Protein AF-A0AAF0U7G6-F1 (afdb_monomer_lite)

Secondary structure (DSSP, 8-state):
--EE-----------------------------S-HHHHHHHHHHHHS--SSPP---EE--TTSSHHHHHHHHHH-HHHHHH-S---------------

InterPro domains:
  IPR002182 NB-ARC [PF00931] (36-97)
  IPR027417 P-loop containing nucleoside triphosphate hydrolase [G3DSA:3.40.50.300] (12-99)
  IPR027417 P-loop containing nucleoside triphosphate hydrolase [SSF52540] (26-96)

Radius of gyration: 16.97 Å; chains: 1; bounding box: 38×44×49 Å

pLDDT: mean 76.16, std 20.03, range [39.12, 95.25]

Sequence (99 aa):
MLIKFNTHGSKSAELARISSSPEKSTIEENTIVGMEDDFNTILDRLTAQTHELIVIPIIGMGGIGKTTLARKVYGDSFIRSRFDKHAWVTISEEYTNAS

Organism: Solanum verrucosum (NCBI:txid315347)

Structure (mmCIF, N/CA/C/O backbone):
data_AF-A0AAF0U7G6-F1
#
_entry.id   AF-A0AAF0U7G6-F1
#
loop_
_atom_site.group_PDB
_atom_site.id
_atom_site.type_symbol
_atom_site.label_atom_id
_atom_site.label_alt_id
_atom_site.label_comp_id
_atom_site.label_asym_id
_atom_site.label_entity_id
_atom_site.label_seq_id
_atom_site.pdbx_PDB_ins_code
_atom_site.Cartn_x
_atom_site.Cartn_y
_atom_site.Cartn_z
_atom_site.occupancy
_atom_site.B_iso_or_equiv
_atom_site.auth_seq_id
_atom_site.auth_comp_id
_atom_site.auth_asym_id
_atom_site.auth_atom_id
_atom_site.pdbx_PDB_model_num
ATOM 1 N N . MET A 1 1 ? 2.208 -14.052 1.228 1.00 48.75 1 MET A N 1
ATOM 2 C CA . MET A 1 1 ? 3.584 -13.586 0.924 1.00 48.75 1 MET A CA 1
ATOM 3 C C . MET A 1 1 ? 3.815 -12.261 1.633 1.00 48.75 1 MET A C 1
ATOM 5 O O . MET A 1 1 ? 2.859 -11.517 1.800 1.00 48.75 1 MET A O 1
ATOM 9 N N . LEU A 1 2 ? 5.047 -12.013 2.079 1.00 63.97 2 LEU A N 1
ATOM 10 C CA . LEU A 1 2 ? 5.455 -10.839 2.852 1.00 63.97 2 LEU A CA 1
ATOM 11 C C . LEU A 1 2 ? 6.334 -9.930 1.985 1.00 63.97 2 LEU A C 1
ATOM 13 O O . LEU A 1 2 ? 7.296 -10.439 1.412 1.00 63.97 2 LEU A O 1
ATOM 17 N N . ILE A 1 3 ? 6.046 -8.627 1.910 1.00 72.75 3 ILE A N 1
ATOM 18 C CA . ILE A 1 3 ? 6.970 -7.666 1.288 1.00 72.75 3 ILE A CA 1
ATOM 19 C C . ILE A 1 3 ? 7.968 -7.224 2.357 1.00 72.75 3 ILE A C 1
ATOM 21 O O . ILE A 1 3 ? 7.573 -6.678 3.392 1.00 72.75 3 ILE A O 1
ATOM 25 N N . LYS A 1 4 ? 9.251 -7.525 2.127 1.00 68.44 4 LYS A N 1
ATOM 26 C CA . LYS A 1 4 ? 10.370 -7.136 2.991 1.00 68.44 4 LYS A CA 1
ATOM 27 C C . LYS A 1 4 ? 11.170 -6.043 2.298 1.00 68.44 4 LYS A C 1
ATOM 29 O O . LYS A 1 4 ? 11.834 -6.324 1.307 1.00 68.44 4 LYS A O 1
ATOM 34 N N . PHE A 1 5 ? 11.172 -4.843 2.863 1.00 67.06 5 PHE A N 1
ATOM 35 C CA . PHE A 1 5 ? 12.078 -3.796 2.400 1.00 67.06 5 PHE A CA 1
ATOM 36 C C . PHE A 1 5 ? 13.521 -4.095 2.809 1.00 67.06 5 PHE A C 1
ATOM 38 O O . PHE A 1 5 ? 13.785 -4.331 3.992 1.00 67.06 5 PHE A O 1
ATOM 45 N N . ASN A 1 6 ? 14.448 -4.021 1.852 1.00 46.84 6 ASN A N 1
ATOM 46 C CA . ASN A 1 6 ? 15.886 -4.135 2.084 1.00 46.84 6 ASN A CA 1
ATOM 47 C C . ASN A 1 6 ? 16.601 -2.895 1.515 1.00 46.84 6 ASN A C 1
ATOM 49 O O . ASN A 1 6 ? 16.378 -2.524 0.368 1.00 46.84 6 ASN A O 1
ATOM 53 N N . THR A 1 7 ? 17.455 -2.243 2.310 1.00 46.25 7 THR A N 1
ATOM 54 C CA . THR A 1 7 ? 18.223 -1.063 1.872 1.00 46.25 7 THR A CA 1
ATOM 55 C C . THR A 1 7 ? 19.378 -1.481 0.967 1.00 46.25 7 THR A C 1
ATOM 57 O O . THR A 1 7 ? 20.290 -2.164 1.425 1.00 46.25 7 THR A O 1
ATOM 60 N N . HIS A 1 8 ? 19.415 -0.976 -0.268 1.00 46.06 8 HIS A N 1
ATOM 61 C CA . HIS A 1 8 ? 20.665 -0.804 -1.009 1.00 46.06 8 HIS A CA 1
ATOM 62 C C . HIS A 1 8 ? 20.686 0.546 -1.734 1.00 46.06 8 HIS A C 1
ATOM 64 O O . HIS A 1 8 ? 19.925 0.772 -2.666 1.00 46.06 8 HIS A O 1
ATOM 70 N N . GLY A 1 9 ? 21.623 1.408 -1.324 1.00 41.91 9 GLY A N 1
ATOM 71 C CA . GLY A 1 9 ? 22.152 2.497 -2.151 1.00 41.91 9 GLY A CA 1
ATOM 72 C C . GLY A 1 9 ? 21.443 3.844 -2.035 1.00 41.91 9 GLY A C 1
ATOM 73 O O . GLY A 1 9 ? 20.506 4.144 -2.762 1.00 41.91 9 GLY A O 1
ATOM 74 N N . SER A 1 10 ? 21.975 4.693 -1.162 1.00 47.88 10 SER A N 1
ATOM 75 C CA . SER A 1 10 ? 21.655 6.111 -1.008 1.00 47.88 10 SER A CA 1
ATOM 76 C C . SER A 1 10 ? 21.863 6.904 -2.305 1.00 47.88 10 SER A C 1
ATOM 78 O O . SER A 1 10 ? 22.935 6.841 -2.907 1.00 47.88 10 SER A O 1
ATOM 80 N N . LYS A 1 11 ? 20.912 7.777 -2.652 1.00 42.09 11 LYS A N 1
ATOM 81 C CA . LYS A 1 11 ? 21.211 9.027 -3.365 1.00 42.09 11 LYS A CA 1
ATOM 82 C C . LYS A 1 11 ? 20.589 10.193 -2.601 1.00 42.09 11 LYS A C 1
ATOM 84 O O . LYS A 1 11 ? 19.379 10.268 -2.431 1.00 42.09 11 LYS A O 1
ATOM 89 N N . SER A 1 12 ? 21.476 11.038 -2.082 1.00 48.41 12 SER A N 1
ATOM 90 C CA . SER A 1 12 ? 21.173 12.292 -1.395 1.00 48.41 12 SER A CA 1
ATOM 91 C C . SER A 1 12 ? 20.591 13.294 -2.392 1.00 48.41 12 SER A C 1
ATOM 93 O O . SER A 1 12 ? 21.148 13.442 -3.480 1.00 48.41 12 SER A O 1
ATOM 95 N N . ALA A 1 13 ? 19.515 13.987 -2.022 1.00 42.53 13 ALA A N 1
ATOM 96 C CA . ALA A 1 13 ? 19.029 15.158 -2.740 1.00 42.53 13 ALA A CA 1
ATOM 97 C C . ALA A 1 13 ? 18.939 16.347 -1.775 1.00 42.53 13 ALA A C 1
ATOM 99 O O . ALA A 1 13 ? 18.477 16.233 -0.641 1.00 42.53 13 ALA A O 1
ATOM 100 N N . GLU A 1 14 ? 19.480 17.456 -2.258 1.00 39.59 14 GLU A N 1
ATOM 101 C CA . GLU A 1 14 ? 19.783 18.713 -1.588 1.00 39.59 14 GLU A CA 1
ATOM 102 C C . GLU A 1 14 ? 18.527 19.561 -1.304 1.00 39.59 14 GLU A C 1
ATOM 104 O O . GLU A 1 14 ? 17.520 19.478 -2.004 1.00 39.59 14 GLU A O 1
ATOM 109 N N . LEU A 1 15 ? 18.597 20.361 -0.237 1.00 49.41 15 LEU A N 1
ATOM 110 C CA . LEU A 1 15 ? 17.511 21.142 0.362 1.00 49.41 15 LEU A CA 1
ATOM 111 C C . LEU A 1 15 ? 17.081 22.338 -0.507 1.00 49.41 15 LEU A C 1
ATOM 113 O O . LEU A 1 15 ? 17.886 23.232 -0.758 1.00 49.41 15 LEU A O 1
ATOM 117 N N . ALA A 1 16 ? 15.784 22.459 -0.806 1.00 39.69 16 ALA A N 1
ATOM 118 C CA . ALA A 1 16 ? 15.174 23.729 -1.209 1.00 39.69 16 ALA A CA 1
ATOM 119 C C . ALA A 1 16 ? 14.021 24.093 -0.259 1.00 39.69 16 ALA A C 1
ATOM 121 O O . ALA A 1 16 ? 13.090 23.324 -0.034 1.00 39.69 16 ALA A O 1
ATOM 122 N N . ARG A 1 17 ? 14.147 25.271 0.357 1.00 51.59 17 ARG A N 1
ATOM 123 C CA . ARG A 1 17 ? 13.246 25.853 1.362 1.00 51.59 17 ARG A CA 1
ATOM 124 C C . ARG A 1 17 ? 11.902 26.227 0.728 1.00 51.59 17 ARG A C 1
ATOM 126 O O . ARG A 1 17 ? 11.914 26.874 -0.314 1.00 51.59 17 ARG A O 1
ATOM 133 N N . ILE A 1 18 ? 10.775 25.940 1.387 1.00 43.66 18 ILE A N 1
ATOM 134 C CA . ILE A 1 18 ? 9.461 26.482 0.995 1.00 43.66 18 ILE A CA 1
ATOM 135 C C . ILE A 1 18 ? 8.732 27.053 2.219 1.00 43.66 18 ILE A C 1
ATOM 137 O O . ILE A 1 18 ? 8.716 26.463 3.299 1.00 43.66 18 ILE A O 1
ATOM 141 N N . SER A 1 19 ? 8.202 28.262 2.024 1.00 45.88 19 SER A N 1
ATOM 142 C CA . SER A 1 19 ? 7.528 29.139 2.979 1.00 45.88 19 SER A CA 1
ATOM 143 C C . SER A 1 19 ? 6.134 28.654 3.388 1.00 45.88 19 SER A C 1
ATOM 145 O O . SER A 1 19 ? 5.416 28.044 2.602 1.00 45.88 19 SER A O 1
ATOM 147 N N . SER A 1 20 ? 5.729 29.011 4.606 1.00 53.47 20 SER A N 1
ATOM 148 C CA . SER A 1 20 ? 4.441 28.692 5.227 1.00 53.47 20 SER A CA 1
ATOM 149 C C . SER A 1 20 ? 3.241 29.402 4.578 1.00 53.47 20 SER A C 1
ATOM 151 O O . SER A 1 20 ? 3.157 30.629 4.640 1.00 53.47 20 SER A O 1
ATOM 153 N N . SER A 1 21 ? 2.270 28.637 4.069 1.00 50.00 21 SER A N 1
ATOM 154 C CA . SER A 1 21 ? 0.869 29.059 3.897 1.00 50.00 21 SER A CA 1
ATOM 155 C C . SER A 1 21 ? -0.058 27.829 3.963 1.00 50.00 21 SER A C 1
ATOM 157 O O . SER A 1 21 ? 0.332 26.772 3.459 1.00 50.00 21 SER A O 1
ATOM 159 N N . PRO A 1 22 ? -1.248 27.892 4.595 1.00 49.38 22 PRO A N 1
ATOM 160 C CA . PRO A 1 22 ? -2.132 26.744 4.746 1.00 49.38 22 PRO A CA 1
ATOM 161 C C . PRO A 1 22 ? -3.073 26.648 3.539 1.00 49.38 22 PRO A C 1
ATOM 163 O O . PRO A 1 22 ? -4.245 27.003 3.621 1.00 49.38 22 PRO A O 1
ATOM 166 N N . GLU A 1 23 ? -2.568 26.151 2.413 1.00 39.12 23 GLU A N 1
ATOM 167 C CA . GLU A 1 23 ? -3.407 25.795 1.269 1.00 39.12 23 GLU A CA 1
ATOM 168 C C . GLU A 1 23 ? -3.315 24.297 0.987 1.00 39.12 23 GLU A C 1
ATOM 170 O O . GLU A 1 23 ? -2.236 23.733 0.827 1.00 39.12 23 GLU A O 1
ATOM 175 N N . LYS A 1 24 ? -4.500 23.671 1.002 1.00 42.75 24 LYS A N 1
ATOM 176 C CA . LYS A 1 24 ? -4.869 22.358 0.461 1.00 42.75 24 LYS A CA 1
ATOM 177 C C . LYS A 1 24 ? -3.722 21.700 -0.310 1.00 42.75 24 LYS A C 1
ATOM 179 O O . LYS A 1 24 ? -3.509 22.014 -1.479 1.00 42.75 24 LYS A O 1
ATOM 184 N N . SER A 1 25 ? -3.018 20.772 0.340 1.00 41.75 25 SER A N 1
ATOM 185 C CA . SER A 1 25 ? -1.992 19.964 -0.309 1.00 41.75 25 SER A CA 1
ATOM 186 C C . SER A 1 25 ? -2.658 19.092 -1.369 1.00 41.75 25 SER A C 1
ATOM 188 O O . SER A 1 25 ? -3.116 17.976 -1.126 1.00 41.75 25 SER A O 1
ATOM 190 N N . THR A 1 26 ? -2.747 19.634 -2.580 1.00 42.25 26 THR A N 1
ATOM 191 C CA . THR A 1 26 ? -2.729 18.829 -3.791 1.00 42.25 26 THR A CA 1
ATOM 192 C C . THR A 1 26 ? -1.502 17.957 -3.614 1.00 42.25 26 THR A C 1
ATOM 194 O O . THR A 1 26 ? -0.397 18.482 -3.538 1.00 42.25 26 THR A O 1
ATOM 197 N N . ILE A 1 27 ? -1.730 16.673 -3.339 1.00 54.84 27 ILE A N 1
ATOM 198 C CA . ILE A 1 27 ? -0.686 15.684 -3.106 1.00 54.84 27 ILE A CA 1
ATOM 199 C C . ILE A 1 27 ? 0.141 15.707 -4.382 1.00 54.84 27 ILE A C 1
ATOM 201 O O . ILE A 1 27 ? -0.267 15.130 -5.388 1.00 54.84 27 ILE A O 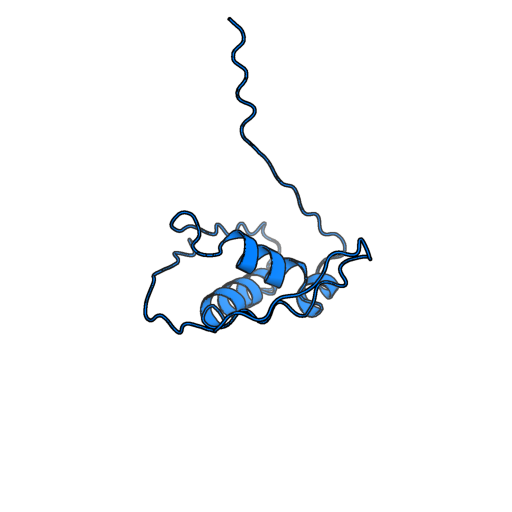1
ATOM 205 N N . GLU A 1 28 ? 1.226 16.479 -4.357 1.00 49.12 28 GLU A N 1
ATOM 206 C CA . GLU A 1 28 ? 2.240 16.489 -5.394 1.00 49.12 28 GLU A CA 1
ATOM 207 C C . GLU A 1 28 ? 2.569 15.030 -5.663 1.00 49.12 28 GLU A C 1
ATOM 209 O O . GLU A 1 28 ? 2.674 14.241 -4.717 1.00 49.12 28 GLU A O 1
ATOM 214 N N . GLU A 1 29 ? 2.613 14.659 -6.942 1.00 55.12 29 GLU A N 1
ATOM 215 C CA . GLU A 1 29 ? 2.964 13.320 -7.386 1.00 55.12 29 GLU A CA 1
ATOM 216 C C . GLU A 1 29 ? 4.171 12.847 -6.582 1.00 55.12 29 GLU A C 1
ATOM 218 O O . GLU A 1 29 ? 5.302 13.289 -6.793 1.00 55.12 29 GLU A O 1
ATOM 223 N N . ASN A 1 30 ? 3.887 11.987 -5.598 1.00 57.66 30 ASN A N 1
ATOM 224 C CA . ASN A 1 30 ? 4.858 11.413 -4.689 1.00 57.66 30 ASN A CA 1
ATOM 225 C C . ASN A 1 30 ? 5.714 10.495 -5.557 1.00 57.66 30 ASN A C 1
ATOM 227 O O . ASN A 1 30 ? 5.446 9.296 -5.701 1.00 57.66 30 ASN A O 1
ATOM 231 N N . THR A 1 31 ? 6.698 11.095 -6.217 1.00 64.19 31 THR A N 1
ATOM 232 C CA . THR A 1 31 ? 7.646 10.426 -7.089 1.00 64.19 31 THR A CA 1
ATOM 233 C C . THR A 1 31 ? 8.528 9.592 -6.176 1.00 64.19 31 THR A C 1
ATOM 235 O O . THR A 1 31 ? 9.578 10.019 -5.713 1.00 64.19 31 THR A O 1
ATOM 238 N N . ILE A 1 32 ? 8.027 8.414 -5.807 1.00 68.69 32 ILE A N 1
ATOM 239 C CA . ILE A 1 32 ? 8.812 7.416 -5.095 1.00 68.69 32 ILE A CA 1
ATOM 240 C C . ILE A 1 32 ? 9.808 6.863 -6.099 1.00 68.69 32 ILE A C 1
ATOM 242 O O . ILE A 1 32 ? 9.377 6.235 -7.065 1.00 68.69 32 ILE A O 1
ATOM 246 N N . VAL A 1 33 ? 11.084 7.127 -5.831 1.00 76.06 33 VAL A N 1
ATOM 247 C CA . VAL A 1 33 ? 12.242 6.574 -6.533 1.00 76.06 33 VAL A CA 1
ATOM 248 C C . VAL A 1 33 ? 12.822 5.446 -5.683 1.00 76.06 33 VAL A C 1
ATOM 250 O O . VAL A 1 33 ? 12.961 5.604 -4.469 1.00 76.06 33 VAL A O 1
ATOM 253 N N . GLY A 1 34 ? 13.174 4.321 -6.298 1.00 83.88 34 GLY A N 1
ATOM 254 C CA . GLY A 1 34 ? 13.826 3.191 -5.629 1.00 83.88 34 GLY A CA 1
ATOM 255 C C . GLY A 1 34 ? 12.877 2.239 -4.893 1.00 83.88 34 GLY A C 1
ATOM 256 O O . GLY A 1 34 ? 13.339 1.438 -4.088 1.00 83.88 34 GLY A O 1
ATOM 257 N N . MET A 1 35 ? 11.566 2.324 -5.143 1.00 89.56 35 MET A N 1
ATOM 258 C CA . MET A 1 35 ? 10.571 1.340 -4.670 1.00 89.56 35 MET A CA 1
ATOM 259 C C . MET A 1 35 ? 9.646 0.873 -5.802 1.00 89.56 35 MET A C 1
ATOM 261 O O . MET A 1 35 ? 8.530 0.423 -5.549 1.00 89.56 35 MET A O 1
ATOM 265 N N . GLU A 1 36 ? 10.059 1.034 -7.058 1.00 91.00 36 GLU A N 1
ATOM 266 C CA . GLU A 1 36 ? 9.266 0.675 -8.233 1.00 91.00 36 GLU A CA 1
ATOM 267 C C . GLU A 1 36 ? 8.940 -0.820 -8.244 1.00 91.00 36 GLU A C 1
ATOM 269 O O . GLU A 1 36 ? 7.795 -1.189 -8.491 1.00 91.00 36 GLU A O 1
ATOM 274 N N . ASP A 1 37 ? 9.904 -1.672 -7.893 1.00 91.00 37 ASP A N 1
ATOM 275 C CA . ASP A 1 37 ? 9.710 -3.124 -7.851 1.00 91.00 37 ASP A CA 1
ATOM 276 C C . ASP A 1 37 ? 8.689 -3.533 -6.779 1.00 91.00 37 ASP A C 1
ATOM 278 O O . ASP A 1 37 ? 7.784 -4.333 -7.041 1.00 91.00 37 ASP A O 1
ATOM 282 N N . ASP A 1 38 ? 8.779 -2.940 -5.585 1.00 93.00 38 ASP A N 1
ATOM 283 C CA . ASP A 1 38 ? 7.820 -3.181 -4.503 1.00 93.00 38 ASP A CA 1
ATOM 284 C C . ASP A 1 38 ? 6.427 -2.647 -4.870 1.00 93.00 38 ASP A C 1
ATOM 286 O O . ASP A 1 38 ? 5.418 -3.306 -4.614 1.00 93.00 38 ASP A O 1
ATOM 290 N N . PHE A 1 39 ? 6.357 -1.476 -5.509 1.00 93.06 39 PHE A N 1
ATOM 291 C CA . PHE A 1 39 ? 5.109 -0.894 -6.000 1.00 93.06 39 PHE A CA 1
ATOM 292 C C . PHE A 1 39 ? 4.435 -1.801 -7.033 1.00 93.06 39 PHE A C 1
ATOM 294 O O . PHE A 1 39 ? 3.267 -2.154 -6.861 1.00 93.06 39 PHE A O 1
ATOM 301 N N . ASN A 1 40 ? 5.176 -2.233 -8.056 1.00 92.75 40 ASN A N 1
ATOM 302 C CA . ASN A 1 40 ? 4.672 -3.123 -9.102 1.00 92.75 40 ASN A CA 1
ATOM 303 C C . ASN A 1 40 ? 4.241 -4.476 -8.520 1.00 92.75 40 ASN A C 1
ATOM 305 O O . ASN A 1 40 ? 3.171 -4.979 -8.847 1.00 92.75 40 ASN A O 1
ATOM 309 N N . THR A 1 41 ? 4.993 -5.014 -7.554 1.00 94.31 41 THR A N 1
ATOM 310 C CA . THR A 1 41 ? 4.621 -6.254 -6.853 1.00 94.31 41 THR A CA 1
ATOM 311 C C . THR A 1 41 ? 3.277 -6.134 -6.128 1.00 94.31 41 THR A C 1
ATOM 313 O O . THR A 1 41 ? 2.499 -7.093 -6.090 1.00 94.31 41 THR A O 1
ATOM 316 N N . ILE A 1 42 ? 2.981 -4.979 -5.521 1.00 94.56 42 ILE A N 1
ATOM 317 C CA . ILE A 1 42 ? 1.678 -4.733 -4.888 1.00 94.56 42 ILE A CA 1
ATOM 318 C C . ILE A 1 42 ? 0.588 -4.575 -5.954 1.00 94.56 42 ILE A C 1
ATOM 320 O O . ILE A 1 42 ? -0.490 -5.152 -5.803 1.00 94.56 42 ILE A O 1
ATOM 324 N N . LEU A 1 43 ? 0.870 -3.833 -7.027 1.00 93.00 43 LEU A N 1
ATOM 325 C CA . LEU A 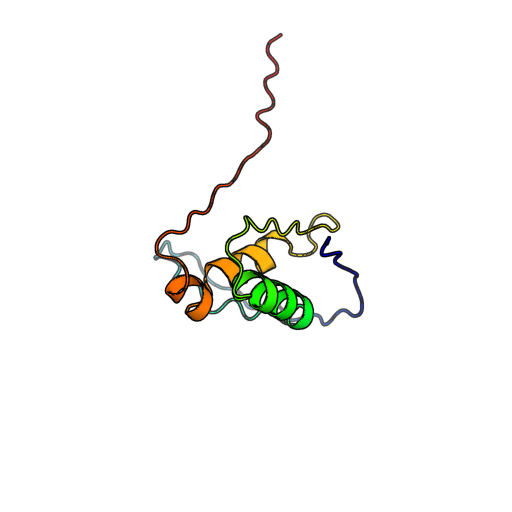1 43 ? -0.054 -3.579 -8.133 1.00 93.00 43 LEU A CA 1
ATOM 326 C C . LEU A 1 43 ? -0.526 -4.882 -8.795 1.00 93.00 43 LEU A C 1
ATOM 328 O O . LEU A 1 43 ? -1.731 -5.107 -8.933 1.00 93.00 43 LEU A O 1
ATOM 332 N N . ASP A 1 44 ? 0.405 -5.778 -9.119 1.00 93.25 44 ASP A N 1
ATOM 333 C CA . ASP A 1 44 ? 0.117 -7.077 -9.735 1.00 93.25 44 ASP A CA 1
ATOM 334 C C . ASP A 1 44 ? -0.784 -7.937 -8.844 1.00 93.25 44 ASP A C 1
ATOM 336 O O . ASP A 1 44 ? -1.711 -8.597 -9.311 1.00 93.25 44 ASP A O 1
ATOM 340 N N . ARG A 1 45 ? -0.564 -7.896 -7.525 1.00 91.75 45 ARG A N 1
ATOM 341 C CA . ARG A 1 45 ? -1.384 -8.637 -6.558 1.00 91.75 45 ARG A CA 1
ATOM 342 C C . ARG A 1 45 ? -2.784 -8.064 -6.424 1.00 91.75 45 ARG A C 1
ATOM 344 O O . ARG A 1 45 ? -3.736 -8.833 -6.383 1.00 91.75 45 ARG A O 1
ATOM 351 N N . LEU A 1 46 ? -2.912 -6.741 -6.344 1.00 91.81 46 LEU A N 1
ATOM 352 C CA . LEU A 1 46 ? -4.211 -6.071 -6.238 1.00 91.81 46 LEU A CA 1
ATOM 353 C C . LEU A 1 46 ? -5.049 -6.209 -7.511 1.00 91.81 46 LEU A C 1
ATOM 355 O O . LEU A 1 46 ? -6.266 -6.063 -7.457 1.00 91.81 46 LEU A O 1
ATOM 359 N N . THR A 1 47 ? -4.409 -6.481 -8.647 1.00 90.12 47 THR A N 1
ATOM 360 C CA . THR A 1 47 ? -5.082 -6.620 -9.942 1.00 90.12 47 THR A CA 1
ATOM 361 C C . THR A 1 47 ? -5.184 -8.052 -10.448 1.00 90.12 47 THR A C 1
ATOM 363 O O . THR A 1 47 ? -5.782 -8.274 -11.507 1.00 90.12 47 THR A O 1
ATOM 366 N N . ALA A 1 48 ? -4.682 -9.020 -9.678 1.00 88.31 48 ALA A N 1
ATOM 367 C CA . ALA A 1 48 ? -4.904 -10.433 -9.923 1.00 88.31 48 ALA A CA 1
ATOM 368 C C . ALA A 1 48 ? -6.410 -10.734 -9.896 1.00 88.31 48 ALA A C 1
ATOM 370 O O . ALA A 1 48 ? -7.118 -10.370 -8.958 1.00 88.31 48 ALA A O 1
ATOM 371 N N . GLN A 1 49 ? -6.910 -11.409 -10.932 1.00 80.31 49 GLN A N 1
ATOM 372 C CA . GLN A 1 49 ? -8.310 -11.827 -10.998 1.00 80.31 49 GLN A CA 1
ATOM 373 C C . GLN A 1 49 ? -8.526 -13.022 -10.066 1.00 80.31 49 GLN A C 1
ATOM 375 O O . GLN A 1 49 ? -8.368 -14.174 -10.462 1.00 80.31 49 GLN A O 1
ATOM 380 N N . THR A 1 50 ? -8.852 -12.734 -8.810 1.00 84.50 50 THR A N 1
ATOM 381 C CA . THR A 1 50 ? -9.242 -13.726 -7.808 1.00 84.50 50 THR A CA 1
ATOM 382 C C . THR A 1 50 ? -10.485 -13.257 -7.061 1.00 84.50 50 THR A C 1
ATOM 384 O O . THR A 1 50 ? -10.695 -12.061 -6.870 1.00 84.50 50 THR A O 1
ATOM 387 N N . HIS A 1 51 ? -11.316 -14.211 -6.646 1.00 82.75 51 HIS A N 1
ATOM 388 C CA . HIS A 1 51 ? -12.479 -13.959 -5.793 1.00 82.75 51 HIS A CA 1
ATOM 389 C C . HIS A 1 51 ? -12.143 -14.044 -4.297 1.00 82.75 51 HIS A C 1
ATOM 391 O O . HIS A 1 51 ? -13.015 -13.843 -3.454 1.00 82.75 51 HIS A O 1
ATOM 397 N N . GLU A 1 52 ? -10.895 -14.360 -3.957 1.00 88.25 52 GLU A N 1
ATOM 398 C CA . GLU A 1 52 ? -10.445 -14.507 -2.577 1.00 88.25 52 GLU A CA 1
ATOM 399 C C . GLU A 1 52 ? -10.000 -13.174 -1.966 1.00 88.25 52 GLU A C 1
ATOM 401 O O . GLU A 1 52 ? -9.507 -12.272 -2.646 1.00 88.25 52 GLU A O 1
ATOM 406 N N . LEU A 1 53 ? -10.126 -13.073 -0.641 1.00 89.75 53 LEU A N 1
ATOM 407 C CA . LEU A 1 53 ? -9.588 -11.950 0.118 1.00 89.75 53 LEU A CA 1
ATOM 408 C C . LEU A 1 53 ? -8.052 -11.983 0.094 1.00 89.75 53 LEU A C 1
ATOM 410 O O . LEU A 1 53 ? -7.435 -12.932 0.579 1.00 89.75 53 LEU A O 1
ATOM 414 N N . ILE A 1 54 ? -7.431 -10.906 -0.390 1.00 89.44 54 ILE A N 1
ATOM 415 C CA . ILE A 1 54 ? -5.972 -10.754 -0.411 1.00 89.44 54 ILE A CA 1
ATOM 416 C C . ILE A 1 54 ? -5.526 -9.810 0.710 1.00 89.44 54 ILE A C 1
ATOM 418 O O . ILE A 1 54 ? -5.994 -8.679 0.815 1.00 89.44 54 ILE A O 1
ATOM 422 N N . VAL A 1 55 ? -4.547 -10.251 1.505 1.00 92.94 55 VAL A N 1
ATOM 423 C CA . VAL A 1 55 ? -3.856 -9.418 2.501 1.00 92.94 55 VAL A CA 1
ATOM 424 C C . VAL A 1 55 ? -2.396 -9.236 2.085 1.00 92.94 55 VAL A C 1
ATOM 426 O O . VAL A 1 55 ? -1.676 -10.217 1.881 1.00 92.94 55 VAL A O 1
ATOM 429 N N . ILE A 1 56 ? -1.949 -7.981 1.972 1.00 93.62 56 ILE A N 1
ATOM 430 C CA . ILE A 1 56 ? -0.583 -7.620 1.559 1.00 93.62 56 ILE A CA 1
ATOM 431 C C . ILE A 1 56 ? 0.124 -6.878 2.706 1.00 93.62 56 ILE A C 1
ATOM 433 O O . ILE A 1 56 ? -0.020 -5.663 2.836 1.00 93.62 56 ILE A O 1
ATOM 437 N N . PRO A 1 57 ? 0.882 -7.582 3.565 1.00 93.88 57 PRO A N 1
ATOM 438 C CA . PRO A 1 57 ? 1.639 -6.946 4.636 1.00 93.88 57 PRO A CA 1
ATOM 439 C C . PRO A 1 57 ? 2.923 -6.291 4.106 1.00 93.88 57 PRO A C 1
ATOM 441 O O . PRO A 1 57 ? 3.694 -6.903 3.360 1.00 93.88 57 PRO A O 1
ATOM 444 N N . ILE A 1 58 ? 3.174 -5.063 4.561 1.00 94.06 58 ILE A N 1
ATOM 445 C CA . ILE A 1 58 ? 4.360 -4.269 4.237 1.00 94.06 58 ILE A CA 1
ATOM 446 C C . ILE A 1 58 ? 5.251 -4.190 5.484 1.00 94.06 58 ILE A C 1
ATOM 448 O O . ILE A 1 58 ? 4.889 -3.535 6.463 1.00 94.06 58 ILE A O 1
ATOM 452 N N . ILE A 1 59 ? 6.416 -4.846 5.465 1.00 91.56 59 ILE A N 1
ATOM 453 C CA . ILE A 1 59 ? 7.292 -4.978 6.640 1.00 91.56 59 ILE A CA 1
ATOM 454 C C . ILE A 1 59 ? 8.691 -4.431 6.355 1.00 91.56 59 ILE A C 1
ATOM 456 O O . ILE A 1 59 ? 9.266 -4.621 5.288 1.00 91.56 59 ILE A O 1
ATOM 460 N N . GLY A 1 60 ? 9.253 -3.746 7.349 1.00 91.12 60 GLY A N 1
ATOM 461 C CA . GLY A 1 60 ? 10.575 -3.139 7.275 1.00 91.12 60 GLY A CA 1
ATOM 462 C C . GLY A 1 60 ? 10.848 -2.228 8.466 1.00 91.12 60 GLY A C 1
ATOM 463 O O . GLY A 1 60 ? 9.942 -1.918 9.248 1.00 91.12 60 GLY A O 1
ATOM 464 N N . MET A 1 61 ? 12.093 -1.775 8.580 1.00 94.44 61 MET A N 1
ATOM 465 C CA . MET A 1 61 ? 12.569 -0.895 9.652 1.00 94.44 61 MET A CA 1
ATOM 466 C C . MET A 1 61 ? 11.746 0.399 9.784 1.00 94.44 61 MET A C 1
ATOM 468 O O . MET A 1 61 ? 11.038 0.825 8.863 1.00 94.44 61 MET A O 1
ATOM 472 N N . GLY A 1 62 ? 11.817 1.040 10.952 1.00 92.06 62 GLY A N 1
ATOM 473 C CA . GLY A 1 62 ? 11.287 2.393 11.142 1.00 92.06 62 GLY A CA 1
ATOM 474 C C . GLY A 1 62 ? 11.896 3.368 10.126 1.00 92.06 62 GLY A C 1
ATOM 475 O O . GLY A 1 62 ? 13.058 3.232 9.762 1.00 92.06 62 GLY A O 1
ATOM 476 N N . GLY A 1 63 ? 11.102 4.309 9.612 1.00 90.94 63 GLY A N 1
ATOM 477 C CA . GLY A 1 63 ? 11.584 5.326 8.666 1.00 90.94 63 GLY A CA 1
ATOM 478 C C . GLY A 1 63 ? 11.861 4.858 7.228 1.00 90.94 63 GLY A C 1
ATOM 479 O O . GLY A 1 63 ? 12.077 5.704 6.373 1.00 90.94 63 GLY A O 1
ATOM 480 N N . ILE A 1 64 ? 11.774 3.559 6.909 1.00 90.69 64 ILE A N 1
ATOM 481 C CA . ILE A 1 64 ? 12.096 3.027 5.563 1.00 90.69 64 ILE A CA 1
ATOM 482 C C . ILE A 1 64 ? 11.086 3.409 4.458 1.00 90.69 64 ILE A C 1
ATOM 484 O O . ILE A 1 64 ? 11.263 3.046 3.306 1.00 90.69 64 ILE A O 1
ATOM 488 N N . GLY A 1 65 ? 9.995 4.106 4.797 1.00 92.06 65 GLY A N 1
ATOM 489 C CA . GLY A 1 65 ? 8.998 4.557 3.817 1.00 92.06 65 GLY A CA 1
ATOM 490 C C . GLY A 1 65 ? 7.832 3.596 3.543 1.00 92.06 65 GLY A C 1
ATOM 491 O O . GLY A 1 65 ? 7.127 3.770 2.555 1.00 92.06 65 GLY A O 1
ATOM 492 N N . LYS A 1 66 ? 7.546 2.636 4.436 1.00 94.38 66 LYS A N 1
ATOM 493 C CA . LYS A 1 66 ? 6.386 1.717 4.319 1.00 94.38 66 LYS A CA 1
ATOM 494 C C . LYS A 1 66 ? 5.062 2.441 4.047 1.00 94.38 66 LYS A C 1
ATOM 496 O O . LYS A 1 66 ? 4.343 2.113 3.108 1.00 94.38 66 LYS A O 1
ATOM 501 N N . THR A 1 67 ? 4.754 3.446 4.868 1.00 93.75 67 THR A N 1
ATOM 502 C CA . THR A 1 67 ? 3.533 4.252 4.736 1.00 93.75 67 THR A CA 1
ATOM 503 C C . THR A 1 67 ? 3.544 5.069 3.447 1.00 93.75 67 THR A C 1
ATOM 505 O O . THR A 1 67 ? 2.491 5.277 2.852 1.00 93.75 67 THR A O 1
ATOM 508 N N . THR A 1 68 ? 4.722 5.495 2.983 1.00 94.06 68 THR A N 1
ATOM 509 C CA . THR A 1 68 ? 4.891 6.203 1.708 1.00 94.06 68 THR A CA 1
ATOM 510 C C . THR A 1 68 ? 4.519 5.296 0.536 1.00 94.06 68 THR A C 1
ATOM 512 O O . THR A 1 68 ? 3.697 5.698 -0.285 1.00 94.06 68 THR A O 1
ATOM 515 N N . LEU A 1 69 ? 5.019 4.053 0.506 1.00 93.88 69 LEU A N 1
ATOM 516 C CA . LEU A 1 69 ? 4.649 3.070 -0.518 1.00 93.88 69 LEU A CA 1
ATOM 517 C C . LEU A 1 69 ? 3.143 2.773 -0.498 1.00 93.88 69 LEU A C 1
ATOM 519 O O . LEU A 1 69 ? 2.487 2.858 -1.534 1.00 93.88 69 LEU A O 1
ATOM 523 N N . ALA A 1 70 ? 2.578 2.502 0.684 1.00 94.44 70 ALA A N 1
ATOM 524 C CA . ALA A 1 70 ? 1.145 2.246 0.835 1.00 94.44 70 ALA A CA 1
ATOM 525 C C . ALA A 1 70 ? 0.289 3.426 0.345 1.00 94.44 70 ALA A C 1
ATOM 527 O O . ALA A 1 70 ? -0.721 3.220 -0.325 1.00 94.44 70 ALA A O 1
ATOM 528 N N . ARG A 1 71 ? 0.706 4.670 0.626 1.00 94.38 71 ARG A N 1
ATOM 529 C CA . ARG A 1 71 ? 0.021 5.869 0.125 1.00 94.38 71 ARG A CA 1
ATOM 530 C C . ARG A 1 71 ? 0.108 6.010 -1.390 1.00 94.38 71 ARG A C 1
ATOM 532 O O . ARG A 1 71 ? -0.884 6.415 -1.987 1.00 94.38 71 ARG A O 1
ATOM 53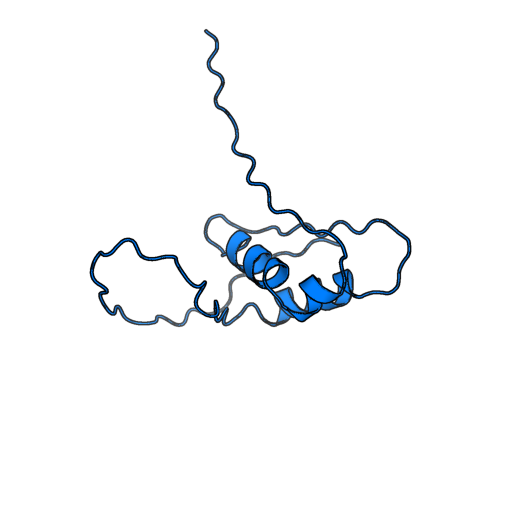9 N N . LYS A 1 72 ? 1.245 5.676 -2.012 1.00 92.69 72 LYS A N 1
ATOM 540 C CA . LYS A 1 72 ? 1.376 5.708 -3.478 1.00 92.69 72 LYS A CA 1
ATOM 541 C C . LYS A 1 72 ? 0.434 4.702 -4.132 1.00 92.69 72 LYS A C 1
ATOM 543 O O . LYS A 1 72 ? -0.304 5.083 -5.027 1.00 92.69 72 LYS A O 1
ATOM 548 N N . VAL A 1 73 ? 0.379 3.468 -3.625 1.00 93.88 73 VAL A N 1
ATOM 549 C CA . VAL A 1 73 ? -0.573 2.449 -4.105 1.00 93.88 73 VAL A CA 1
ATOM 550 C C . VAL A 1 73 ? -2.023 2.898 -3.903 1.00 93.88 73 VAL A C 1
ATOM 552 O O . VAL A 1 73 ? -2.830 2.793 -4.817 1.00 93.88 73 VAL A O 1
ATOM 555 N N . TYR A 1 74 ? -2.363 3.436 -2.730 1.00 94.06 74 TYR A N 1
ATOM 556 C CA . TYR A 1 74 ? -3.724 3.901 -2.437 1.00 94.06 74 TYR A CA 1
ATOM 557 C C . TYR A 1 74 ? -4.169 5.073 -3.331 1.00 94.06 74 TYR A C 1
ATOM 559 O O . TYR A 1 74 ? -5.348 5.189 -3.674 1.00 94.06 74 TYR A O 1
ATOM 567 N N . GLY A 1 75 ? -3.236 5.966 -3.670 1.00 92.56 75 GLY A N 1
ATOM 568 C CA . GLY A 1 75 ? -3.476 7.136 -4.513 1.00 92.56 75 GLY A CA 1
ATOM 569 C C . GLY A 1 75 ? -3.455 6.851 -6.015 1.00 92.56 75 GLY A C 1
ATOM 570 O O . GLY A 1 75 ? -3.951 7.684 -6.773 1.00 92.56 75 GLY A O 1
ATOM 571 N N . ASP A 1 76 ? -2.919 5.702 -6.432 1.00 92.19 76 ASP A N 1
ATOM 572 C CA . ASP A 1 76 ? -2.782 5.319 -7.834 1.00 92.19 76 ASP A CA 1
ATOM 573 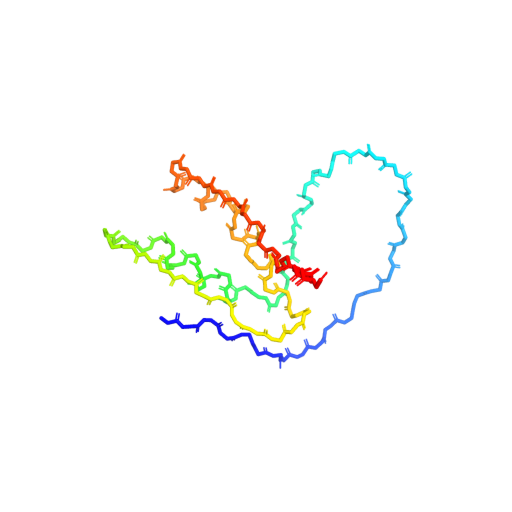C C . ASP A 1 76 ? -4.146 5.285 -8.543 1.00 92.19 76 ASP A C 1
ATOM 575 O O . ASP A 1 76 ? -5.117 4.687 -8.068 1.00 92.19 76 ASP A O 1
ATOM 579 N N . SER A 1 77 ? -4.242 5.979 -9.678 1.00 92.00 77 SER A N 1
ATOM 580 C CA . SER A 1 77 ? -5.509 6.165 -10.392 1.00 92.00 77 SER A CA 1
ATOM 581 C C . SER A 1 77 ? -6.056 4.851 -10.947 1.00 92.00 77 SER A C 1
ATOM 583 O O . SER A 1 77 ? -7.270 4.633 -10.922 1.00 92.00 77 SER A O 1
ATOM 585 N N . PHE A 1 78 ? -5.176 3.953 -11.390 1.00 91.62 78 PHE A N 1
ATOM 586 C CA . PHE A 1 78 ? -5.562 2.648 -11.897 1.00 91.62 78 PHE A CA 1
ATOM 587 C C . PHE A 1 78 ? -6.091 1.761 -10.768 1.00 91.62 78 PHE A C 1
ATOM 589 O O . PHE A 1 78 ? -7.191 1.222 -10.901 1.00 91.62 78 PHE A O 1
ATOM 596 N N . ILE A 1 79 ? -5.408 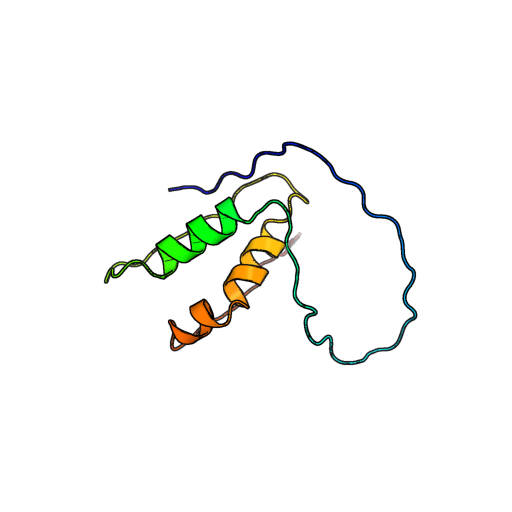1.700 -9.619 1.00 92.06 79 ILE A N 1
ATOM 597 C CA . ILE A 1 79 ? -5.917 1.016 -8.419 1.00 92.06 79 ILE A CA 1
ATOM 598 C C . ILE A 1 79 ? -7.279 1.570 -8.012 1.00 92.06 79 ILE A C 1
ATOM 600 O O . ILE A 1 79 ? -8.230 0.809 -7.851 1.00 92.06 79 ILE A O 1
ATOM 604 N N . ARG A 1 80 ? -7.417 2.893 -7.902 1.00 92.06 80 ARG A N 1
ATOM 605 C CA . ARG A 1 80 ? -8.685 3.522 -7.505 1.00 92.06 80 ARG A CA 1
ATOM 606 C C . ARG A 1 80 ? -9.836 3.195 -8.451 1.00 92.06 80 ARG A C 1
ATOM 608 O O . ARG A 1 80 ? -10.962 3.088 -7.991 1.00 92.06 80 ARG A O 1
ATOM 615 N N . SER A 1 81 ? -9.569 3.014 -9.744 1.00 92.12 81 SER A N 1
ATOM 616 C CA . SER A 1 81 ? -10.600 2.623 -10.714 1.00 92.12 81 SER A CA 1
ATOM 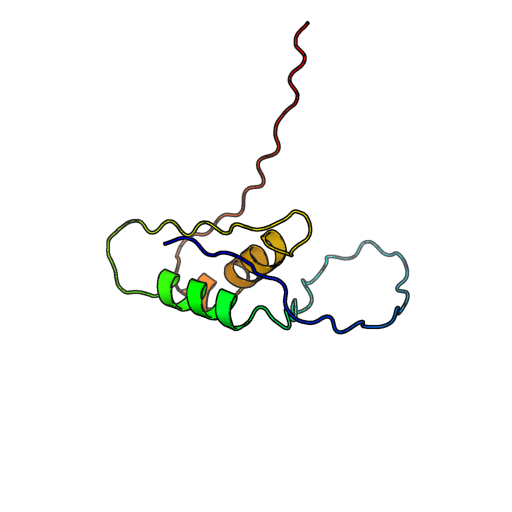617 C C . SER A 1 81 ? -11.026 1.151 -10.619 1.00 92.12 81 SER A C 1
ATOM 619 O O . SER A 1 81 ? -12.077 0.793 -11.142 1.00 92.12 81 SER A O 1
ATOM 621 N N . ARG A 1 82 ? -10.230 0.290 -9.966 1.00 90.06 82 ARG A N 1
ATOM 622 C CA . ARG A 1 82 ? -10.512 -1.149 -9.820 1.00 90.06 82 ARG A CA 1
ATOM 623 C C . ARG A 1 82 ? -11.385 -1.495 -8.622 1.00 90.06 82 ARG A C 1
ATOM 625 O O . ARG A 1 82 ? -11.981 -2.567 -8.619 1.00 90.06 82 ARG A O 1
ATOM 632 N N . PHE A 1 83 ? -11.448 -0.625 -7.619 1.00 89.31 83 PHE A N 1
ATOM 633 C CA . PHE A 1 83 ? -12.205 -0.865 -6.396 1.00 89.31 83 PHE A CA 1
ATOM 634 C C . PHE A 1 83 ? -13.335 0.153 -6.265 1.00 89.31 83 PHE A C 1
ATOM 636 O O . PHE A 1 83 ? -13.084 1.353 -6.191 1.00 89.31 83 PHE A O 1
ATOM 643 N N . ASP A 1 84 ? -14.577 -0.324 -6.141 1.00 92.38 84 ASP A N 1
ATOM 644 C CA . ASP A 1 84 ? -15.749 0.544 -5.935 1.00 92.38 84 ASP A CA 1
ATOM 645 C C . ASP A 1 84 ? -15.634 1.390 -4.661 1.00 92.38 84 ASP A C 1
ATOM 647 O O . ASP A 1 84 ? -16.209 2.476 -4.549 1.00 92.38 84 ASP A O 1
ATOM 651 N N . LYS A 1 85 ? -14.922 0.856 -3.662 1.00 92.19 85 LYS A N 1
ATOM 652 C CA . LYS A 1 85 ? -14.704 1.465 -2.353 1.00 92.19 85 LYS A CA 1
ATOM 653 C C . LYS A 1 85 ? -13.266 1.258 -1.913 1.00 92.19 85 LYS A C 1
ATOM 655 O O . LYS A 1 85 ? -12.677 0.203 -2.114 1.00 92.19 85 LYS A O 1
ATOM 660 N N . HIS A 1 86 ? -12.739 2.267 -1.238 1.00 91.00 86 HIS A N 1
ATOM 661 C CA . HIS A 1 86 ? -11.416 2.253 -0.639 1.00 91.00 86 HIS A CA 1
ATOM 662 C C . HIS A 1 86 ? -11.428 3.119 0.620 1.00 91.00 86 HIS A C 1
ATOM 664 O O . HIS A 1 86 ? -12.173 4.097 0.702 1.00 91.00 86 HIS A O 1
ATOM 670 N N . ALA A 1 87 ? -10.641 2.728 1.617 1.00 94.50 87 ALA A N 1
ATOM 671 C CA . ALA A 1 87 ? -10.526 3.442 2.878 1.00 94.50 87 ALA A CA 1
ATOM 672 C C . ALA A 1 87 ? -9.068 3.454 3.340 1.00 94.50 87 ALA A C 1
ATOM 674 O O . ALA A 1 87 ? -8.323 2.503 3.102 1.00 94.50 87 ALA A O 1
ATOM 675 N N . TRP A 1 88 ? -8.682 4.527 4.025 1.00 95.25 88 TRP A N 1
ATOM 676 C CA . TRP A 1 88 ? -7.392 4.659 4.688 1.00 95.25 88 TRP A CA 1
ATOM 677 C C . TRP A 1 88 ? -7.633 4.921 6.170 1.00 95.25 88 TRP A C 1
ATOM 679 O O . TRP A 1 88 ? -8.322 5.878 6.523 1.00 95.25 88 TRP A O 1
ATOM 689 N N . VAL A 1 89 ? -7.052 4.092 7.034 1.00 94.00 89 VAL A N 1
ATOM 690 C CA . VAL A 1 89 ? -7.176 4.220 8.488 1.00 94.00 89 VAL A CA 1
ATOM 691 C C . VAL A 1 89 ? -5.782 4.217 9.100 1.00 94.00 89 VAL A C 1
ATOM 693 O O . VAL A 1 89 ? -4.933 3.407 8.731 1.00 94.00 89 VAL A O 1
ATOM 696 N N . THR A 1 90 ? -5.552 5.126 10.043 1.00 91.25 90 THR A N 1
ATOM 697 C CA . THR A 1 90 ? -4.355 5.135 10.887 1.00 91.25 90 THR A CA 1
ATOM 698 C C . THR A 1 90 ? -4.761 4.633 12.264 1.00 91.25 90 THR A C 1
ATOM 700 O O . THR A 1 90 ? -5.639 5.222 12.886 1.00 91.25 90 THR A O 1
ATOM 703 N N . ILE A 1 91 ? -4.127 3.561 12.731 1.00 88.38 91 ILE A N 1
ATOM 704 C CA . ILE A 1 91 ? -4.301 3.045 14.090 1.00 88.38 91 ILE A CA 1
ATOM 705 C C . ILE A 1 91 ? -3.014 3.361 14.845 1.00 88.38 91 ILE A C 1
ATOM 707 O O . ILE A 1 91 ? -1.940 2.905 14.452 1.00 88.38 91 ILE A O 1
ATOM 711 N N . SER A 1 92 ? -3.111 4.176 15.888 1.00 85.38 92 SER A N 1
ATOM 712 C CA . SER A 1 92 ? -2.040 4.375 16.864 1.00 85.38 92 SER A CA 1
ATOM 713 C C . SER A 1 92 ? -2.322 3.521 18.092 1.00 85.38 92 SER A C 1
ATOM 715 O O . SER A 1 92 ? -3.482 3.355 18.463 1.00 85.38 92 SER A O 1
ATOM 717 N N . GLU A 1 93 ? -1.282 3.007 18.742 1.00 82.31 93 GLU A N 1
ATOM 718 C CA . GLU A 1 93 ? -1.437 2.475 20.095 1.00 82.31 93 GLU A CA 1
ATOM 719 C C . GLU A 1 93 ? -1.871 3.625 21.014 1.00 82.31 93 GLU A C 1
ATOM 721 O O . GLU A 1 93 ? -1.142 4.604 21.185 1.00 82.31 93 GLU A O 1
ATOM 726 N N . GLU A 1 94 ? -3.075 3.542 21.576 1.00 71.31 94 GLU A N 1
ATOM 727 C CA . GLU A 1 94 ? -3.452 4.396 22.697 1.00 71.31 94 GLU A CA 1
ATOM 728 C C . GLU A 1 94 ? -2.732 3.868 23.937 1.00 71.31 94 GLU A C 1
ATOM 730 O O . GLU A 1 94 ? -2.987 2.756 24.397 1.00 71.31 94 GLU A O 1
ATOM 735 N N . TYR A 1 95 ? -1.802 4.658 24.474 1.00 62.34 95 TYR A N 1
ATOM 736 C CA . TYR A 1 95 ? -1.142 4.348 25.739 1.00 62.34 95 TYR A CA 1
ATOM 737 C C . TYR A 1 95 ? -2.137 4.605 26.880 1.00 62.34 95 TYR A C 1
ATOM 739 O O . TYR A 1 95 ? -2.113 5.653 27.526 1.00 62.34 95 TYR A O 1
ATOM 747 N N . THR A 1 96 ? -3.073 3.682 27.105 1.00 62.31 96 THR A N 1
ATOM 748 C CA . THR A 1 96 ? -3.966 3.743 28.265 1.00 62.31 96 THR A CA 1
ATOM 749 C C . THR A 1 96 ? -3.181 3.348 29.511 1.00 62.31 96 THR A C 1
ATOM 751 O O . THR A 1 96 ? -3.194 2.193 29.930 1.00 62.31 96 THR A O 1
ATOM 754 N N . ASN A 1 97 ? -2.503 4.317 30.126 1.00 57.78 97 ASN A N 1
ATOM 755 C CA . ASN A 1 97 ? -2.140 4.220 31.536 1.00 57.78 97 ASN A CA 1
ATOM 756 C C . ASN A 1 97 ? -3.387 4.542 32.362 1.00 57.78 97 ASN A C 1
ATOM 758 O O . ASN A 1 97 ? -3.595 5.686 32.763 1.00 57.78 97 ASN A O 1
ATOM 762 N N . ALA A 1 98 ? -4.242 3.545 32.573 1.00 55.16 98 ALA A N 1
ATOM 763 C CA . ALA A 1 98 ? -5.185 3.578 33.680 1.00 55.16 98 ALA A CA 1
ATOM 764 C C . ALA A 1 98 ? -4.466 2.988 34.899 1.00 55.16 98 ALA A C 1
ATOM 766 O O . ALA A 1 98 ? -4.400 1.767 35.052 1.00 55.16 98 ALA A O 1
ATOM 767 N N . SER A 1 99 ? -3.887 3.876 35.707 1.00 54.31 99 SER A N 1
ATOM 768 C CA . SER A 1 99 ? -3.443 3.600 37.076 1.00 54.31 99 SER A CA 1
ATOM 769 C C . SER A 1 99 ? -4.358 4.336 38.041 1.00 54.31 99 SER A C 1
ATOM 771 O O . SER A 1 99 ? -4.613 5.533 37.773 1.00 54.31 99 SER A O 1
#

Foldseek 3Di:
DAAEDDDDDDDDDDDDDDDDDDDDPPPPLLPDDPCVVVLVVVVCVLPPPDPDDDDYYYDYDPPPCSVVSVVNCQPDPVSVVVDPDDDDDDDDPDPPPPD